Protein AF-A0A348PL74-F1 (afdb_monomer_lite)

Secondary structure (DSSP, 8-state):
----PPPPHHHHHHHHHHHHSS--SHHHHHHHHHHHHHSSTT-SS--GGGHHHHHHHHHHHHHHH---SHHHHHHHHHHHHHHHHHHHHHHHHHHHHHHHHSPPEEEEEEEE-TTSTTSEEEEEEE-----SS-HHHHTTHHHHHHHHHHHHHHHHHHHHHHHHHHTT--

Foldseek 3Di:
DDDPDDDDPVRVVVVVVVVPDDDDDPVRVVVVVVCLCPDALNDPDQDPVCVVVLVVQLVVLCVVLVDDDPLLSVLSSLLSSLVVSLVRLVLLVVLLVQCVVWPFDKDWDPQADPPDPVRTDIDTPGRTDDGPDDVVVNVVNDPVSVVVNVVSVVSNVVSVVVSCVVVVHD

Structure (mmCIF, N/CA/C/O backbone):
data_AF-A0A348PL74-F1
#
_entry.id   AF-A0A348PL74-F1
#
loop_
_atom_site.group_PDB
_atom_site.id
_atom_site.type_symbol
_atom_site.label_atom_id
_atom_site.label_alt_id
_atom_site.label_comp_id
_atom_site.label_asym_id
_atom_site.label_entity_id
_atom_site.label_seq_id
_atom_site.pdbx_PDB_ins_code
_atom_site.Cartn_x
_atom_site.Cartn_y
_atom_site.Cartn_z
_atom_site.occupancy
_atom_site.B_iso_or_equiv
_atom_site.auth_seq_id
_atom_site.auth_comp_id
_atom_site.auth_asym_id
_atom_site.auth_atom_id
_atom_site.pdbx_PDB_model_num
ATOM 1 N N . MET A 1 1 ? -19.083 40.963 -11.248 1.00 42.94 1 MET A N 1
ATOM 2 C CA . MET A 1 1 ? -18.309 40.091 -12.160 1.00 42.94 1 MET A CA 1
ATOM 3 C C . MET A 1 1 ? -17.023 39.712 -11.439 1.00 42.94 1 MET A C 1
ATOM 5 O O . MET A 1 1 ? -16.174 40.578 -11.271 1.00 42.94 1 MET A O 1
ATOM 9 N N . SER A 1 2 ? -16.930 38.497 -10.884 1.00 45.81 2 SER A N 1
ATOM 10 C CA . SER A 1 2 ? -15.729 38.064 -10.156 1.00 45.81 2 SER A CA 1
ATOM 11 C C . SER A 1 2 ? -14.587 37.834 -11.143 1.00 45.81 2 SER A C 1
ATOM 13 O O . SER A 1 2 ? -14.774 37.149 -12.149 1.00 45.81 2 SER A O 1
ATOM 15 N N . LYS A 1 3 ? -13.419 38.420 -10.863 1.00 53.16 3 LYS A N 1
ATOM 16 C CA . LYS A 1 3 ? -12.181 38.139 -11.592 1.00 53.16 3 LYS A CA 1
ATOM 17 C C . LYS A 1 3 ? -11.894 36.643 -11.480 1.00 53.16 3 LYS A C 1
ATOM 19 O O . LYS A 1 3 ? -11.822 36.114 -10.377 1.00 53.16 3 LYS A O 1
ATOM 24 N N . VAL A 1 4 ? -11.803 35.963 -12.617 1.00 58.22 4 VAL A N 1
ATOM 25 C CA . VAL A 1 4 ? -11.251 34.610 -12.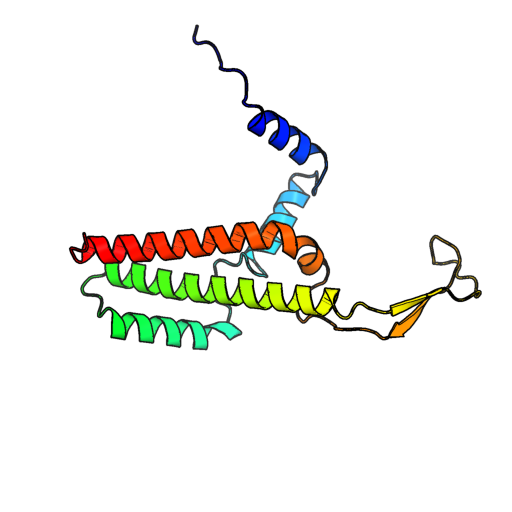673 1.00 58.22 4 VAL A CA 1
ATOM 26 C C . VAL A 1 4 ? -9.750 34.787 -12.497 1.00 58.22 4 VAL A C 1
ATOM 28 O O . VAL A 1 4 ? -9.111 35.390 -13.358 1.00 58.22 4 VAL A O 1
ATOM 31 N N . ASP A 1 5 ? -9.219 34.356 -11.356 1.00 70.56 5 ASP A N 1
ATOM 32 C CA . ASP A 1 5 ? -7.789 34.447 -11.072 1.00 70.56 5 ASP A CA 1
ATOM 33 C C . ASP A 1 5 ? -6.986 33.706 -12.146 1.00 70.56 5 ASP A C 1
ATOM 35 O O . ASP A 1 5 ? -7.355 32.611 -12.588 1.00 70.56 5 ASP A O 1
ATOM 39 N N . GLU A 1 6 ? -5.888 34.322 -12.589 1.00 73.88 6 GLU A N 1
ATOM 40 C CA . GLU A 1 6 ? -5.004 33.710 -13.574 1.00 73.88 6 GLU A CA 1
ATOM 41 C C . GLU A 1 6 ? -4.463 32.371 -13.046 1.00 73.88 6 GLU A C 1
ATOM 43 O O . GLU A 1 6 ? -4.043 32.272 -11.886 1.00 73.88 6 GLU A O 1
ATOM 48 N N . PRO A 1 7 ? -4.458 31.314 -13.879 1.00 77.81 7 PRO A N 1
ATOM 49 C CA . PRO A 1 7 ? -4.004 30.002 -13.454 1.00 77.81 7 PRO A CA 1
ATOM 50 C C . PRO A 1 7 ? -2.536 30.063 -13.024 1.00 77.81 7 PRO A C 1
ATOM 52 O O . PRO A 1 7 ? -1.684 30.597 -13.735 1.00 77.81 7 PRO A O 1
ATOM 55 N N . SER A 1 8 ? -2.228 29.473 -11.866 1.00 87.00 8 SER A N 1
ATOM 56 C CA . SER A 1 8 ? -0.870 29.479 -11.322 1.00 87.00 8 SER A CA 1
ATOM 57 C C . SER A 1 8 ? 0.139 28.853 -12.295 1.00 87.00 8 SER A C 1
ATOM 59 O O . SER A 1 8 ? -0.198 27.990 -13.113 1.00 87.00 8 SER A O 1
ATOM 61 N N . LYS A 1 9 ? 1.420 29.225 -12.164 1.00 83.12 9 LYS A N 1
ATOM 62 C CA . LYS A 1 9 ? 2.517 28.655 -12.972 1.00 83.12 9 LYS A CA 1
ATOM 63 C C . LYS A 1 9 ? 2.530 27.119 -12.943 1.00 83.12 9 LYS A C 1
ATOM 65 O O . LYS A 1 9 ? 2.830 26.485 -13.951 1.00 83.12 9 LYS A O 1
ATOM 70 N N . GLN A 1 10 ? 2.133 26.522 -11.817 1.00 71.44 10 GLN A N 1
ATOM 71 C CA . GLN A 1 10 ? 2.012 25.074 -11.655 1.00 71.44 10 GLN A CA 1
ATOM 72 C C . GLN A 1 10 ? 0.856 24.485 -12.484 1.00 71.44 10 GLN A C 1
ATOM 74 O O . GLN A 1 10 ? 1.015 23.430 -13.095 1.00 71.44 10 GLN A O 1
ATOM 79 N N . VAL A 1 11 ? -0.286 25.177 -12.576 1.00 79.62 11 VAL A N 1
ATOM 80 C CA . VAL A 1 11 ? -1.433 24.764 -13.409 1.00 79.62 11 VAL A CA 1
ATOM 81 C C . VAL A 1 11 ? -1.081 24.820 -14.895 1.00 79.62 11 VAL A C 1
ATOM 83 O O . VAL A 1 11 ? -1.415 23.897 -15.641 1.00 79.62 11 VAL A O 1
ATOM 86 N N . ILE A 1 12 ? -0.371 25.866 -15.323 1.00 86.94 12 ILE A N 1
ATOM 87 C CA . ILE A 1 12 ? 0.082 26.013 -16.713 1.00 86.94 12 ILE A CA 1
ATOM 88 C C . ILE A 1 12 ? 1.076 24.896 -17.067 1.00 86.94 12 ILE A C 1
ATOM 90 O O . ILE A 1 12 ? 0.897 24.216 -18.079 1.00 86.94 12 ILE A O 1
ATOM 94 N N . ALA A 1 13 ? 2.065 24.633 -16.206 1.00 75.88 13 ALA A N 1
ATOM 95 C CA . ALA A 1 13 ? 3.032 23.553 -16.403 1.00 75.88 13 ALA A CA 1
ATOM 96 C C . ALA A 1 13 ? 2.362 22.165 -16.454 1.00 75.88 13 ALA A C 1
ATOM 98 O O . ALA A 1 13 ? 2.647 21.375 -17.354 1.00 75.88 13 ALA A O 1
ATOM 99 N N . ASN A 1 14 ? 1.407 21.890 -15.558 1.00 73.44 14 ASN A N 1
ATOM 100 C CA . ASN A 1 14 ? 0.652 20.632 -15.550 1.00 73.44 14 ASN A CA 1
ATOM 101 C C . ASN A 1 14 ? -0.171 20.433 -16.833 1.00 73.44 14 ASN A C 1
ATOM 103 O O . ASN A 1 14 ? -0.206 19.323 -17.369 1.00 73.44 14 ASN A O 1
ATOM 107 N N . ARG A 1 15 ? -0.791 21.496 -17.369 1.00 78.50 15 ARG A N 1
ATOM 108 C CA . ARG A 1 15 ? -1.507 21.437 -18.658 1.00 78.50 15 ARG A CA 1
ATOM 109 C C . ARG A 1 15 ? -0.565 21.131 -19.821 1.00 78.50 15 ARG A C 1
ATOM 111 O O . ARG A 1 15 ? -0.875 20.260 -20.627 1.00 78.50 15 ARG A O 1
ATOM 118 N N . MET A 1 16 ? 0.588 21.796 -19.886 1.00 77.75 16 MET A N 1
ATOM 119 C CA . MET A 1 16 ? 1.567 21.585 -20.960 1.00 77.75 16 MET A CA 1
ATOM 120 C C . MET A 1 16 ? 2.199 20.189 -20.910 1.00 77.75 16 MET A C 1
ATOM 122 O O . MET A 1 16 ? 2.407 19.573 -21.954 1.00 77.75 16 MET A O 1
ATOM 126 N N . ASN A 1 17 ? 2.441 19.652 -19.714 1.00 72.94 17 ASN A N 1
ATOM 127 C CA . ASN A 1 17 ? 2.936 18.286 -19.542 1.00 72.94 17 ASN A CA 1
ATOM 128 C C . ASN A 1 17 ? 1.887 17.241 -19.956 1.00 72.94 17 ASN A C 1
ATOM 130 O O . ASN A 1 17 ? 2.230 16.251 -20.599 1.00 72.94 17 ASN A O 1
ATOM 134 N N . GLY A 1 18 ? 0.602 17.495 -19.684 1.00 63.56 18 GLY A N 1
ATOM 135 C CA . GLY A 1 18 ? -0.502 16.632 -20.120 1.00 63.56 18 GLY A CA 1
ATOM 136 C C . GLY A 1 18 ? -0.682 16.536 -21.642 1.00 63.56 18 GLY A C 1
ATOM 137 O O . GLY A 1 18 ? -1.290 15.580 -22.117 1.00 63.56 18 GLY A O 1
ATOM 138 N N . LEU A 1 19 ? -0.143 17.490 -22.412 1.00 68.62 19 LEU A N 1
ATOM 139 C CA . LEU A 1 19 ? -0.180 17.484 -23.882 1.00 68.62 19 LEU A CA 1
ATOM 140 C C . LEU A 1 19 ? 0.953 16.658 -24.515 1.00 68.62 19 LEU A C 1
ATOM 142 O O . LEU A 1 19 ? 0.837 16.250 -25.670 1.00 68.62 19 LEU A O 1
ATOM 146 N N . LYS A 1 20 ? 2.045 16.414 -23.778 1.00 66.94 20 LYS A N 1
ATOM 147 C CA . LYS A 1 20 ? 3.279 15.812 -24.309 1.00 66.94 20 LYS A CA 1
ATOM 148 C C . LYS A 1 20 ? 3.367 14.289 -24.150 1.00 66.94 20 LYS A C 1
ATOM 150 O O . LYS A 1 20 ? 4.270 13.696 -24.728 1.00 66.94 20 LYS A O 1
ATOM 155 N N . GLY A 1 21 ? 2.443 13.635 -23.438 1.00 69.19 21 GLY A N 1
ATOM 156 C CA . GLY A 1 21 ? 2.503 12.182 -23.227 1.00 69.19 21 GLY A CA 1
ATOM 157 C C . GLY A 1 21 ? 1.163 11.507 -22.920 1.00 69.19 21 GLY A C 1
ATOM 158 O O . GLY A 1 21 ? 0.221 12.137 -22.445 1.00 69.19 21 GLY A O 1
ATOM 159 N N . GLY A 1 22 ? 1.104 10.195 -23.174 1.00 63.94 22 GLY A N 1
ATOM 160 C CA . GLY A 1 22 ? -0.011 9.312 -22.812 1.00 63.94 22 GLY A CA 1
ATOM 161 C C . GLY A 1 22 ? -0.967 8.951 -23.955 1.00 63.94 22 GLY A C 1
ATOM 162 O O . GLY A 1 22 ? -0.962 9.552 -25.029 1.00 63.94 22 GLY A O 1
ATOM 163 N N . VAL A 1 23 ? -1.804 7.939 -23.707 1.00 65.69 23 VAL A N 1
ATOM 164 C CA . VAL A 1 23 ? -2.827 7.470 -24.653 1.00 65.69 23 VAL A CA 1
ATOM 165 C C . VAL A 1 23 ? -3.845 8.591 -24.897 1.00 65.69 23 VAL A C 1
ATOM 167 O O . VAL A 1 23 ? -4.388 9.158 -23.948 1.00 65.69 23 VAL A O 1
ATOM 170 N N . LYS A 1 24 ? -4.063 8.958 -26.167 1.00 74.25 24 LYS A N 1
ATOM 171 C CA . LYS A 1 24 ? -4.805 10.177 -26.552 1.00 74.25 24 LYS A CA 1
ATOM 172 C C . LYS A 1 24 ? -6.304 9.956 -26.749 1.00 74.25 24 LYS A C 1
ATOM 174 O O . LYS A 1 24 ? -7.067 10.916 -26.687 1.00 74.25 24 LYS A O 1
ATOM 179 N N . THR A 1 25 ? -6.729 8.712 -26.948 1.00 77.94 25 THR A N 1
ATOM 180 C CA . THR A 1 25 ? -8.140 8.363 -27.128 1.00 77.94 25 THR A CA 1
ATOM 181 C C . THR A 1 25 ? -8.825 8.155 -25.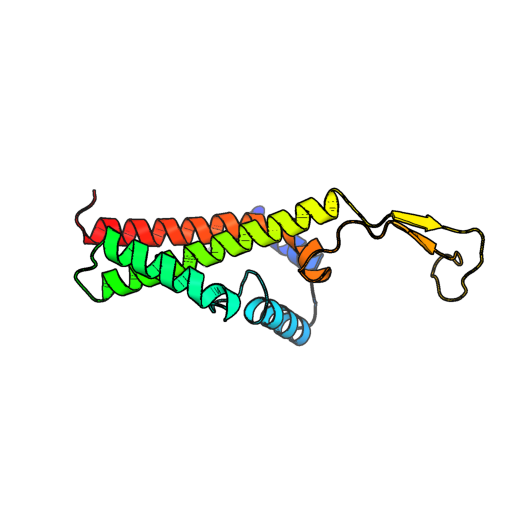778 1.00 77.94 25 THR A C 1
ATOM 183 O O . THR A 1 25 ? -8.212 7.686 -24.819 1.00 77.94 25 THR A O 1
ATOM 186 N N . ILE A 1 26 ? -10.110 8.509 -25.688 1.00 69.88 26 ILE A N 1
ATOM 187 C CA . ILE A 1 26 ? -10.933 8.298 -24.482 1.00 69.88 26 ILE A CA 1
ATOM 188 C C . ILE A 1 26 ? -11.014 6.799 -24.147 1.00 69.88 26 ILE A C 1
ATOM 190 O O . ILE A 1 26 ? -10.867 6.405 -22.987 1.00 69.88 26 ILE A O 1
ATOM 194 N N . GLU A 1 27 ? -11.161 5.963 -25.174 1.00 70.00 27 GLU A N 1
ATOM 195 C CA . GLU A 1 27 ? -11.161 4.500 -25.074 1.00 70.00 27 GLU A CA 1
ATOM 196 C C . GLU A 1 27 ? -9.809 3.973 -24.595 1.00 70.00 27 GLU A C 1
ATOM 198 O O . GLU A 1 27 ? -9.736 3.231 -23.619 1.00 70.00 27 GLU A O 1
ATOM 203 N N . GLY A 1 28 ? -8.714 4.430 -25.203 1.00 67.94 28 GLY A N 1
ATOM 204 C CA . GLY A 1 28 ? -7.375 3.997 -24.829 1.00 67.94 28 GLY A CA 1
ATOM 205 C C . GLY A 1 28 ? -6.952 4.473 -23.432 1.00 67.94 28 GLY A C 1
ATOM 206 O O . GLY A 1 28 ? -6.255 3.747 -22.723 1.00 67.94 28 GLY A O 1
ATOM 207 N N . LYS A 1 29 ? -7.423 5.645 -22.977 1.00 67.44 29 LYS A N 1
ATOM 208 C CA . LYS A 1 29 ? -7.283 6.076 -21.574 1.00 67.44 29 LYS A CA 1
ATOM 209 C C . LYS A 1 29 ? -8.074 5.182 -20.629 1.00 67.44 29 LYS A C 1
ATOM 211 O O . LYS A 1 29 ? -7.540 4.804 -19.590 1.00 67.44 29 LYS A O 1
ATOM 216 N N . SER A 1 30 ? -9.310 4.830 -20.981 1.00 63.75 30 SER A N 1
ATOM 217 C CA . SER A 1 30 ? -10.148 3.949 -20.160 1.00 63.75 30 SER A CA 1
ATOM 218 C C . SER A 1 30 ? -9.514 2.568 -20.016 1.00 63.75 30 SER A C 1
ATOM 220 O O . SER A 1 30 ? -9.325 2.111 -18.890 1.00 63.75 30 SER A O 1
ATOM 222 N N . ILE A 1 31 ? -9.060 1.971 -21.121 1.00 62.62 31 ILE A N 1
ATOM 223 C CA . ILE A 1 31 ? -8.353 0.682 -21.148 1.00 62.62 31 ILE A CA 1
ATOM 224 C C . ILE A 1 31 ? -7.053 0.755 -20.333 1.00 62.62 31 ILE A C 1
ATOM 226 O O . ILE A 1 31 ? -6.837 -0.055 -19.433 1.00 62.62 31 ILE A O 1
ATOM 230 N N . SER A 1 32 ? -6.220 1.780 -20.552 1.00 62.06 32 SER A N 1
ATOM 231 C CA . SER A 1 32 ? -4.984 1.960 -19.777 1.00 62.06 32 SER A CA 1
ATOM 232 C C . SER A 1 32 ? -5.245 2.190 -18.280 1.00 62.06 32 SER A C 1
ATOM 234 O O . SER A 1 32 ? -4.403 1.817 -17.466 1.00 62.06 32 SER A O 1
ATOM 236 N N . SER A 1 33 ? -6.374 2.804 -17.904 1.00 57.75 33 SER A N 1
ATOM 237 C CA . SER A 1 33 ? -6.754 3.033 -16.501 1.00 57.75 33 SER A CA 1
ATOM 238 C C . SER A 1 33 ? -7.308 1.781 -15.818 1.00 57.75 33 SER A C 1
ATOM 240 O O . SER A 1 33 ? -7.140 1.613 -14.611 1.00 57.75 33 SER A O 1
ATOM 242 N N . LEU A 1 34 ? -7.948 0.897 -16.587 1.00 55.22 34 LEU A N 1
ATOM 243 C CA . LEU A 1 34 ? -8.438 -0.395 -16.120 1.00 55.22 34 LEU A CA 1
ATOM 244 C C . LEU A 1 34 ? -7.272 -1.349 -15.858 1.00 55.22 34 LEU A C 1
ATOM 246 O O . LEU A 1 34 ? -7.263 -1.990 -14.814 1.00 55.22 34 LEU A O 1
ATOM 250 N N . ASN A 1 35 ? -6.238 -1.354 -16.704 1.00 52.50 35 ASN A N 1
ATOM 251 C CA . ASN A 1 35 ? -5.056 -2.200 -16.500 1.00 52.50 35 ASN A CA 1
ATOM 252 C C . ASN A 1 35 ? -4.394 -1.965 -15.133 1.00 52.50 35 ASN A C 1
ATOM 254 O O . ASN A 1 35 ? -4.151 -2.921 -14.407 1.00 52.50 35 ASN A O 1
ATOM 258 N N . ALA A 1 36 ? -4.223 -0.699 -14.740 1.00 52.16 36 ALA A N 1
ATOM 259 C CA . ALA A 1 36 ? -3.699 -0.318 -13.427 1.00 52.16 36 ALA A CA 1
ATOM 260 C C . ALA A 1 36 ? -4.582 -0.792 -12.253 1.00 52.16 36 ALA A C 1
ATOM 262 O O . ALA A 1 36 ? -4.076 -1.114 -11.184 1.00 52.16 36 ALA A O 1
ATOM 263 N N . LYS A 1 37 ? -5.908 -0.821 -12.434 1.00 53.12 37 LYS A N 1
ATOM 264 C CA . LYS A 1 37 ? -6.862 -1.235 -11.391 1.00 53.12 37 LYS A CA 1
ATOM 265 C C . LYS A 1 37 ? -6.970 -2.754 -11.245 1.00 53.12 37 LYS A C 1
ATOM 267 O O . LYS A 1 37 ? -7.350 -3.215 -10.172 1.00 53.12 37 LYS A O 1
ATOM 272 N N . VAL A 1 38 ? -6.687 -3.510 -12.308 1.00 51.62 38 VAL A N 1
ATOM 273 C CA . VAL A 1 38 ? -6.874 -4.970 -12.349 1.00 51.62 38 VAL A CA 1
ATOM 274 C C . VAL A 1 38 ? -5.581 -5.717 -11.998 1.00 51.62 38 VAL A C 1
ATOM 276 O O . VAL A 1 38 ? -5.639 -6.710 -11.271 1.00 51.62 38 VAL A O 1
ATOM 279 N N . HIS A 1 39 ? -4.419 -5.234 -12.448 1.00 56.66 39 HIS A N 1
ATOM 280 C CA . HIS A 1 39 ? -3.121 -5.860 -12.188 1.00 56.66 39 HIS A CA 1
ATOM 281 C C . HIS A 1 39 ? -2.069 -4.808 -11.806 1.00 56.66 39 HIS A C 1
ATOM 283 O O . HIS A 1 39 ? -2.058 -3.697 -12.334 1.00 56.66 39 HIS A O 1
ATOM 289 N N . GLY A 1 40 ? -1.207 -5.160 -10.852 1.00 65.19 40 GLY A N 1
ATOM 290 C CA . GLY A 1 40 ? -0.091 -4.324 -10.415 1.00 65.19 40 GLY A CA 1
ATOM 291 C C . GLY A 1 40 ? -0.327 -3.545 -9.118 1.00 65.19 40 GLY A C 1
ATOM 292 O O . GLY A 1 40 ? -1.330 -3.688 -8.417 1.00 65.19 40 GLY A O 1
ATOM 293 N N . ILE A 1 41 ? 0.641 -2.693 -8.802 1.00 66.44 41 ILE A N 1
ATOM 294 C CA . ILE A 1 41 ? 0.759 -1.907 -7.563 1.00 66.44 41 ILE A CA 1
ATOM 295 C C . ILE A 1 41 ? -0.475 -1.036 -7.208 1.00 66.44 41 ILE A C 1
ATOM 297 O O . ILE A 1 41 ? -0.688 -0.742 -6.033 1.00 66.44 41 ILE A O 1
ATOM 301 N N . PHE A 1 42 ? -1.328 -0.649 -8.177 1.00 65.69 42 PHE A N 1
ATOM 302 C CA . PHE A 1 42 ? -2.550 0.162 -7.941 1.00 65.69 42 PHE A CA 1
ATOM 303 C C . PHE A 1 42 ? -3.812 -0.653 -7.688 1.00 65.69 42 PHE A C 1
ATOM 305 O O . PHE A 1 42 ? -4.894 -0.083 -7.516 1.00 65.69 42 PHE A O 1
ATOM 312 N N . SER A 1 43 ? -3.676 -1.972 -7.658 1.00 77.38 43 SER A N 1
ATOM 313 C CA . SER A 1 43 ? -4.759 -2.868 -7.307 1.00 77.38 43 SER A CA 1
ATOM 314 C C . SER A 1 43 ? -5.335 -2.507 -5.935 1.00 77.38 43 SER A C 1
ATOM 316 O O . SER A 1 43 ? -4.622 -2.416 -4.930 1.00 77.38 43 SER A O 1
ATOM 318 N N . LEU A 1 44 ? -6.654 -2.306 -5.900 1.00 80.19 44 LEU A N 1
ATOM 319 C CA . LEU A 1 44 ? -7.414 -2.078 -4.669 1.00 80.19 44 LEU A CA 1
ATOM 320 C C . LEU A 1 44 ? -7.881 -3.387 -4.012 1.00 80.19 44 LEU A C 1
ATOM 322 O O . LEU A 1 44 ? -8.620 -3.341 -3.034 1.00 80.19 44 LEU A O 1
ATOM 326 N N . ARG A 1 45 ? -7.467 -4.539 -4.550 1.00 85.50 45 ARG A N 1
ATOM 327 C CA . ARG A 1 45 ? -7.733 -5.868 -3.990 1.00 85.50 45 ARG A CA 1
ATOM 328 C C . ARG A 1 45 ? -6.457 -6.458 -3.408 1.00 85.50 45 ARG A C 1
ATOM 330 O O . ARG A 1 45 ? -5.376 -6.142 -3.901 1.00 85.50 45 ARG A O 1
ATOM 337 N N . ILE A 1 46 ? -6.591 -7.319 -2.408 1.00 90.12 46 ILE A N 1
ATOM 338 C CA . ILE A 1 46 ? -5.547 -8.267 -2.001 1.00 90.12 46 ILE A CA 1
ATOM 339 C C . ILE A 1 46 ? -5.539 -9.404 -3.028 1.00 90.12 46 ILE A C 1
ATOM 341 O O . ILE A 1 46 ? -6.609 -9.879 -3.417 1.00 90.12 46 ILE A O 1
ATOM 345 N N . PHE A 1 47 ? -4.368 -9.764 -3.551 1.00 88.19 47 PHE A N 1
ATOM 346 C CA . PHE A 1 47 ? -4.249 -10.899 -4.465 1.00 88.19 47 PHE A CA 1
ATOM 347 C C . PHE A 1 47 ? -4.191 -12.217 -3.669 1.00 88.19 47 PHE A C 1
ATOM 349 O O . PHE A 1 47 ? -3.770 -12.192 -2.512 1.00 88.19 47 PHE A O 1
ATOM 356 N N . PRO A 1 48 ? -4.600 -13.362 -4.247 1.00 89.50 48 PRO A N 1
ATOM 357 C CA . PRO A 1 48 ? -4.561 -14.651 -3.549 1.00 89.50 48 PRO A CA 1
ATOM 358 C C . PRO A 1 48 ? -3.188 -14.993 -2.951 1.00 89.50 48 PRO A C 1
ATOM 360 O O . PRO A 1 48 ? -3.103 -15.546 -1.861 1.00 89.50 48 PRO A O 1
ATOM 363 N N . GLU A 1 49 ? -2.105 -14.611 -3.627 1.00 87.62 49 GLU A N 1
ATOM 364 C CA . GLU A 1 49 ? -0.728 -14.852 -3.186 1.00 87.62 49 GLU A CA 1
ATOM 365 C C . GLU A 1 49 ? -0.334 -14.009 -1.959 1.00 87.62 49 GLU A C 1
ATOM 367 O O . GLU A 1 49 ? 0.617 -14.335 -1.255 1.00 87.62 49 GLU A O 1
ATOM 372 N N . GLU A 1 50 ? -1.073 -12.935 -1.685 1.00 91.88 50 GLU A N 1
ATOM 373 C CA . GLU A 1 50 ? -0.836 -12.001 -0.580 1.00 91.88 50 GLU A CA 1
ATOM 374 C C . GLU A 1 50 ? -1.808 -12.218 0.585 1.00 91.88 50 GLU A C 1
ATOM 376 O O . GLU A 1 50 ? -1.661 -11.592 1.633 1.00 91.88 50 GLU A O 1
ATOM 381 N N . GLU A 1 51 ? -2.823 -13.070 0.420 1.00 94.12 51 GLU A N 1
ATOM 382 C CA . GLU A 1 51 ? -3.893 -13.252 1.404 1.00 94.12 51 GLU A CA 1
ATOM 383 C C . GLU A 1 51 ? -3.348 -13.726 2.755 1.00 94.12 51 GLU A C 1
ATOM 385 O O . GLU A 1 51 ? -3.722 -13.192 3.799 1.00 94.12 51 GLU A O 1
ATOM 390 N N . ALA A 1 52 ? -2.410 -14.675 2.741 1.00 96.12 52 ALA A N 1
ATOM 391 C CA . ALA A 1 52 ? -1.779 -15.178 3.958 1.00 96.12 52 ALA A CA 1
ATOM 392 C C . ALA A 1 52 ? -1.029 -14.071 4.723 1.00 96.12 52 ALA A C 1
ATOM 394 O O . ALA A 1 52 ? -1.177 -13.949 5.940 1.00 96.12 52 ALA A O 1
ATOM 395 N N . GLU A 1 53 ? -0.275 -13.240 4.003 1.00 96.25 53 GLU A N 1
ATOM 396 C CA . GLU A 1 53 ? 0.478 -12.116 4.565 1.00 96.25 53 GLU A CA 1
ATOM 397 C C . GLU A 1 53 ? -0.471 -11.040 5.111 1.00 96.25 53 GLU A C 1
ATOM 399 O O . GLU A 1 53 ? -0.329 -10.590 6.248 1.00 96.25 53 GLU A O 1
ATOM 404 N N . PHE A 1 54 ? -1.509 -10.686 4.347 1.00 97.62 54 PHE A N 1
ATOM 405 C CA . PHE A 1 54 ? -2.550 -9.759 4.785 1.00 97.62 54 PHE A CA 1
ATOM 406 C C . PHE A 1 54 ? -3.213 -10.221 6.089 1.00 97.62 54 PHE A C 1
ATOM 408 O O . PHE A 1 54 ? -3.352 -9.427 7.021 1.00 97.62 54 PHE A O 1
ATOM 415 N N . LEU A 1 55 ? -3.601 -11.497 6.178 1.00 98.06 55 LEU A N 1
ATOM 416 C CA . LEU A 1 55 ? -4.233 -12.060 7.372 1.00 98.06 55 LEU A CA 1
ATOM 417 C C . LEU A 1 55 ? -3.285 -12.060 8.575 1.00 98.06 55 LEU A C 1
ATOM 419 O O . LEU A 1 55 ? -3.724 -11.773 9.691 1.00 98.06 55 LEU A O 1
ATOM 423 N N . LEU A 1 56 ? -1.996 -12.339 8.362 1.00 98.31 56 LEU A N 1
ATOM 424 C CA . LEU A 1 56 ? -0.977 -12.285 9.410 1.00 98.31 56 LEU A CA 1
ATOM 425 C C . LEU A 1 56 ? -0.795 -10.862 9.951 1.00 98.31 56 LEU A C 1
ATOM 427 O O . LEU A 1 56 ? -0.817 -10.658 11.168 1.00 98.31 56 LEU A O 1
ATOM 431 N N . ILE A 1 57 ? -0.667 -9.874 9.064 1.00 98.38 57 ILE A N 1
ATOM 432 C CA . ILE A 1 57 ? -0.555 -8.459 9.438 1.00 98.38 57 ILE A CA 1
ATOM 433 C C . ILE A 1 57 ? -1.825 -8.005 10.160 1.00 98.38 57 ILE A C 1
ATOM 435 O O . ILE A 1 57 ? -1.752 -7.417 11.236 1.00 98.38 57 ILE A O 1
ATOM 439 N N . HIS A 1 58 ? -2.998 -8.306 9.600 1.00 98.44 58 HIS A N 1
ATOM 440 C CA . HIS A 1 58 ? -4.281 -7.931 10.185 1.00 98.44 58 HIS A CA 1
ATOM 441 C C . HIS A 1 58 ? -4.466 -8.523 11.582 1.00 98.44 58 HIS A C 1
ATOM 443 O O . HIS A 1 58 ? -4.896 -7.819 12.496 1.00 98.44 58 HIS A O 1
ATOM 449 N N . LYS A 1 59 ? -4.110 -9.799 11.767 1.00 98.50 59 LYS A N 1
ATOM 450 C CA . LYS A 1 59 ? -4.128 -10.447 13.079 1.00 98.50 59 LYS A CA 1
ATOM 451 C C . LYS A 1 59 ? -3.176 -9.750 14.046 1.00 98.50 59 LYS A C 1
ATOM 453 O O . LYS A 1 59 ? -3.601 -9.391 15.135 1.00 98.50 59 LYS A O 1
ATOM 458 N N . SER A 1 60 ? -1.938 -9.498 13.628 1.00 98.38 60 SER A N 1
ATOM 459 C CA . SER A 1 60 ? -0.926 -8.852 14.473 1.00 98.38 60 SER A CA 1
ATOM 460 C C . SER A 1 60 ? -1.377 -7.462 14.935 1.00 98.38 60 SER A C 1
ATOM 462 O O . SER A 1 60 ? -1.305 -7.154 16.119 1.00 98.38 60 SER A O 1
ATOM 464 N N . LEU A 1 61 ? -1.938 -6.659 14.025 1.00 97.88 61 LEU A N 1
ATOM 465 C CA . LEU A 1 61 ? -2.513 -5.351 14.351 1.00 97.88 61 LEU A CA 1
ATOM 466 C C . LEU A 1 61 ? -3.766 -5.474 15.231 1.00 97.88 61 LEU A C 1
ATOM 468 O O . LEU 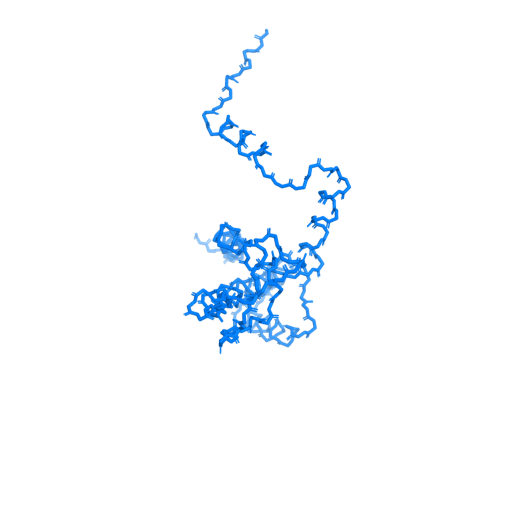A 1 61 ? -3.992 -4.655 16.116 1.00 97.88 61 LEU A O 1
ATOM 472 N N . THR A 1 62 ? -4.598 -6.492 15.016 1.00 98.19 62 THR A N 1
ATOM 473 C CA . THR A 1 62 ? -5.767 -6.739 15.873 1.00 98.19 62 THR A CA 1
ATOM 474 C C . THR A 1 62 ? -5.343 -7.084 17.297 1.00 98.19 62 THR A C 1
ATOM 476 O O . THR A 1 62 ? -5.942 -6.562 18.235 1.00 98.19 62 THR A O 1
ATOM 479 N N . ASP A 1 63 ? -4.309 -7.908 17.460 1.00 97.94 63 ASP A N 1
ATOM 480 C CA . ASP A 1 63 ? -3.769 -8.299 18.762 1.00 97.94 63 ASP A CA 1
ATOM 481 C C . ASP A 1 63 ? -3.111 -7.093 19.462 1.00 97.94 63 ASP A C 1
ATOM 483 O O . ASP A 1 63 ? -3.415 -6.809 20.622 1.00 97.94 63 ASP A O 1
ATOM 487 N N . GLU A 1 64 ? -2.284 -6.328 18.740 1.00 96.25 64 GLU A N 1
ATOM 488 C CA . GLU A 1 64 ? -1.591 -5.135 19.249 1.00 96.25 64 GLU A CA 1
ATOM 489 C C . GLU A 1 64 ? -2.566 -4.044 19.695 1.00 96.25 64 GLU A C 1
ATOM 491 O O . GLU A 1 64 ? -2.463 -3.502 20.798 1.00 96.25 64 GLU A O 1
ATOM 496 N N . PHE A 1 65 ? -3.534 -3.712 18.842 1.00 95.44 65 PHE A N 1
ATOM 497 C CA . PHE A 1 65 ? -4.434 -2.608 19.119 1.00 95.44 65 PHE A CA 1
ATOM 498 C C . PHE A 1 65 ? -5.649 -3.053 19.932 1.00 95.44 65 PHE A C 1
ATOM 500 O O . PHE A 1 65 ? -6.191 -2.232 20.662 1.00 95.44 65 PHE A O 1
ATOM 507 N N . SER A 1 66 ? -6.099 -4.304 19.870 1.00 96.25 66 SER A N 1
ATOM 508 C CA . SER A 1 66 ? -7.317 -4.760 20.560 1.00 96.25 66 SER A CA 1
ATOM 509 C C . SER A 1 66 ? -8.529 -3.842 20.272 1.00 96.25 66 SER A C 1
ATOM 511 O O . SER A 1 66 ? -8.983 -3.112 21.159 1.00 96.25 66 SER A O 1
ATOM 513 N N . PRO A 1 67 ? -9.035 -3.785 19.023 1.00 96.38 67 PRO A N 1
ATOM 514 C CA . PRO A 1 67 ? -10.060 -2.823 18.615 1.00 96.38 67 PRO A CA 1
ATOM 515 C C . PRO A 1 67 ? -11.406 -3.047 19.323 1.00 96.38 67 PRO A C 1
ATOM 517 O O . PRO A 1 67 ? -11.966 -4.144 19.284 1.00 96.38 67 PRO A O 1
ATOM 520 N N . GLN A 1 68 ? -11.963 -1.991 19.926 1.00 95.06 68 GLN A N 1
ATOM 521 C CA . GLN A 1 68 ? -13.145 -2.100 20.802 1.00 95.06 68 GLN A CA 1
ATOM 522 C C . GLN A 1 68 ? -14.485 -1.944 20.071 1.00 95.06 68 GLN A C 1
ATOM 524 O O . GLN A 1 68 ? -15.525 -2.401 20.542 1.00 95.06 68 GLN A O 1
ATOM 529 N N . ASN A 1 69 ? -14.484 -1.307 18.902 1.00 94.44 69 ASN A N 1
ATOM 530 C CA . ASN A 1 69 ? -15.692 -1.017 18.131 1.00 94.44 69 ASN A CA 1
ATOM 531 C C . ASN A 1 69 ? -15.484 -1.293 16.635 1.00 94.44 69 ASN A C 1
ATOM 533 O O . ASN A 1 69 ? -14.379 -1.576 16.174 1.00 94.44 69 ASN A O 1
ATOM 537 N N . LEU A 1 70 ? -16.576 -1.235 15.868 1.00 95.94 70 LEU A N 1
ATOM 538 C CA . LEU A 1 70 ? -16.548 -1.496 14.428 1.00 95.94 70 LEU A CA 1
ATOM 539 C C . LEU A 1 70 ? -15.629 -0.526 13.672 1.00 95.94 70 LEU A C 1
ATOM 541 O O . LEU A 1 70 ? -14.934 -0.950 12.755 1.00 95.94 70 LEU A O 1
ATOM 545 N N . VAL A 1 71 ? -15.606 0.753 14.054 1.00 96.50 71 VAL A N 1
ATOM 546 C CA . VAL A 1 71 ? -14.780 1.763 13.377 1.00 96.50 71 VAL A CA 1
ATOM 547 C C . VAL A 1 71 ? -13.302 1.427 13.541 1.00 96.50 71 VAL A C 1
ATOM 549 O O . VAL A 1 71 ? -12.575 1.405 12.554 1.00 96.50 71 VAL A O 1
ATOM 552 N N . GLU A 1 72 ? -12.868 1.081 14.752 1.00 96.44 72 GLU A N 1
ATOM 553 C CA . GLU A 1 72 ? -11.496 0.637 14.999 1.00 96.44 72 GLU A CA 1
ATOM 554 C C . GLU A 1 72 ? -11.151 -0.619 14.198 1.00 96.44 72 GLU A C 1
ATOM 556 O O . GLU A 1 72 ? -10.101 -0.650 13.569 1.00 96.44 72 GLU A O 1
ATOM 561 N N . LYS A 1 73 ? -12.045 -1.615 14.132 1.00 97.44 73 LYS A N 1
ATOM 562 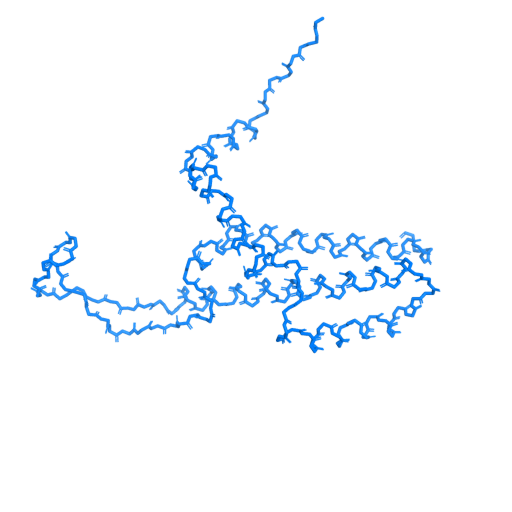C CA . LYS A 1 73 ? -11.825 -2.826 13.316 1.00 97.44 73 LYS A CA 1
ATOM 563 C C . LYS A 1 73 ? -11.607 -2.490 11.839 1.00 97.44 73 LYS A C 1
ATOM 565 O O . LYS A 1 73 ? -10.669 -2.991 11.231 1.00 97.44 73 LYS A O 1
ATOM 570 N N . VAL A 1 74 ? -12.417 -1.587 11.285 1.00 97.62 74 VAL A N 1
ATOM 571 C CA . VAL A 1 74 ? -12.261 -1.114 9.900 1.00 97.62 74 VAL A CA 1
ATOM 572 C C . VAL A 1 74 ? -10.940 -0.361 9.710 1.00 97.62 74 VAL A C 1
ATOM 574 O O . VAL A 1 74 ? -10.287 -0.514 8.679 1.00 97.62 74 VAL A O 1
ATOM 577 N N . LEU A 1 75 ? -10.517 0.453 10.683 1.00 97.25 75 LEU A N 1
ATOM 578 C CA . LEU A 1 75 ? -9.227 1.146 10.619 1.00 97.25 75 LEU A CA 1
ATOM 579 C C . LEU A 1 75 ? -8.052 0.159 10.678 1.00 97.25 75 LEU A C 1
ATOM 581 O O . LEU A 1 75 ? -7.096 0.331 9.928 1.00 97.25 75 LEU A O 1
ATOM 585 N N . ILE A 1 76 ? -8.138 -0.896 11.491 1.00 97.94 76 ILE A N 1
ATOM 586 C CA . ILE A 1 76 ? -7.133 -1.967 11.550 1.00 97.94 76 ILE A CA 1
ATOM 587 C C . ILE A 1 76 ? -7.038 -2.721 10.218 1.00 97.94 76 ILE A C 1
ATOM 589 O O . ILE A 1 76 ? -5.941 -2.881 9.683 1.00 97.94 76 ILE A O 1
ATOM 593 N N . GLU A 1 77 ? -8.170 -3.099 9.623 1.00 97.38 77 GLU A N 1
ATOM 594 C CA . GLU A 1 77 ? -8.213 -3.706 8.285 1.00 97.38 77 GLU A CA 1
ATOM 595 C C . GLU A 1 77 ? -7.567 -2.796 7.229 1.00 97.38 77 GLU A C 1
ATOM 597 O O . GLU A 1 77 ? -6.770 -3.236 6.397 1.00 97.38 77 GLU A O 1
ATOM 602 N N . ARG A 1 78 ? -7.843 -1.488 7.303 1.00 96.75 78 ARG A N 1
ATOM 603 C CA . ARG A 1 78 ? -7.229 -0.484 6.427 1.00 96.75 78 ARG A CA 1
ATOM 604 C C . ARG A 1 78 ? -5.724 -0.343 6.633 1.00 96.75 78 ARG A C 1
ATOM 606 O O . ARG A 1 78 ? -5.017 -0.174 5.640 1.00 96.75 78 ARG A O 1
ATOM 613 N N . LEU A 1 79 ? -5.234 -0.399 7.872 1.00 97.00 79 LEU A N 1
ATOM 614 C CA . LEU A 1 79 ? -3.797 -0.391 8.158 1.00 97.00 79 LEU A CA 1
ATOM 615 C C . LEU A 1 79 ? -3.127 -1.610 7.528 1.00 97.00 79 LEU A C 1
ATOM 617 O O . LEU A 1 79 ? -2.178 -1.435 6.767 1.00 97.00 79 LEU A O 1
ATOM 621 N N . ALA A 1 80 ? -3.671 -2.810 7.753 1.00 97.50 80 ALA A N 1
ATOM 622 C CA . ALA A 1 80 ? -3.151 -4.043 7.163 1.00 97.50 80 ALA A CA 1
ATOM 623 C C . ALA A 1 80 ? -3.097 -3.963 5.631 1.00 97.50 80 ALA A C 1
ATOM 625 O O . ALA A 1 80 ? -2.075 -4.258 5.013 1.00 97.50 80 ALA A O 1
ATOM 626 N N . PHE A 1 81 ? -4.171 -3.464 5.015 1.00 95.56 81 PHE A N 1
ATOM 627 C CA . PHE A 1 81 ? -4.225 -3.255 3.573 1.00 95.56 81 PHE A CA 1
ATOM 628 C C . PHE A 1 81 ? -3.131 -2.294 3.080 1.00 95.56 81 PHE A C 1
ATOM 630 O O . PHE A 1 81 ? -2.475 -2.559 2.073 1.00 95.56 81 PHE A O 1
ATOM 637 N N . HIS A 1 82 ? -2.908 -1.176 3.777 1.00 94.50 82 HIS A N 1
ATOM 638 C CA . HIS A 1 82 ? -1.862 -0.226 3.400 1.00 94.50 82 HIS A CA 1
ATOM 639 C C . HIS A 1 82 ? -0.449 -0.789 3.584 1.00 94.50 82 HIS A C 1
ATOM 641 O O . HIS A 1 82 ? 0.410 -0.465 2.768 1.00 94.50 82 HIS A O 1
ATOM 647 N N . VAL A 1 83 ? -0.213 -1.672 4.560 1.00 94.69 83 VAL A N 1
ATOM 648 C CA . VAL A 1 83 ? 1.067 -2.391 4.688 1.00 94.69 83 VAL A CA 1
ATOM 649 C C . VAL A 1 83 ? 1.338 -3.252 3.455 1.00 94.69 83 VAL A C 1
ATOM 651 O O . VAL A 1 83 ? 2.401 -3.113 2.854 1.00 94.69 83 VAL A O 1
ATOM 654 N N . VAL A 1 84 ? 0.363 -4.043 2.997 1.00 93.81 84 VAL A N 1
ATOM 655 C CA . VAL A 1 84 ? 0.513 -4.845 1.765 1.00 93.81 84 VAL A CA 1
ATOM 656 C C . VAL A 1 84 ? 0.771 -3.950 0.548 1.00 93.81 84 VAL A C 1
ATOM 658 O O . VAL A 1 84 ? 1.620 -4.247 -0.290 1.00 93.81 84 VAL A O 1
ATOM 661 N N . GLN A 1 85 ? 0.099 -2.797 0.455 1.00 89.75 85 GLN A N 1
ATOM 662 C CA . GLN A 1 85 ? 0.384 -1.837 -0.616 1.00 89.75 85 GLN A CA 1
ATOM 663 C C . GLN A 1 85 ? 1.825 -1.307 -0.571 1.00 89.75 85 GLN A C 1
ATOM 665 O O . GLN A 1 85 ? 2.430 -1.156 -1.631 1.00 89.75 85 GLN A O 1
ATOM 670 N N . MET A 1 86 ? 2.377 -1.035 0.616 1.00 89.94 86 MET A N 1
ATOM 671 C CA . MET A 1 86 ? 3.780 -0.629 0.762 1.00 89.94 86 MET A CA 1
ATOM 672 C C . MET A 1 86 ? 4.728 -1.762 0.359 1.00 89.94 86 MET A C 1
ATOM 674 O O . MET A 1 86 ? 5.654 -1.521 -0.409 1.00 89.94 86 MET A O 1
ATOM 678 N N . GLN A 1 87 ? 4.447 -3.005 0.767 1.00 90.88 87 GLN A N 1
ATOM 679 C CA . GLN A 1 87 ? 5.226 -4.181 0.359 1.00 90.88 87 GLN A CA 1
ATOM 680 C C . GLN A 1 87 ? 5.265 -4.342 -1.168 1.00 90.88 87 GLN A C 1
ATOM 682 O O . GLN A 1 87 ? 6.334 -4.587 -1.728 1.00 90.88 87 GLN A O 1
ATOM 687 N N . ARG A 1 88 ? 4.143 -4.113 -1.869 1.00 87.25 88 ARG A N 1
ATOM 688 C CA . ARG A 1 88 ? 4.133 -4.069 -3.342 1.00 87.25 88 ARG A CA 1
ATOM 689 C C . ARG A 1 88 ? 5.060 -2.980 -3.870 1.00 87.25 88 ARG A C 1
ATOM 691 O O . ARG A 1 88 ? 5.873 -3.252 -4.743 1.00 87.25 88 ARG A O 1
ATOM 698 N N . VAL A 1 89 ? 4.964 -1.753 -3.354 1.00 85.12 89 VAL A N 1
ATOM 699 C CA . VAL A 1 89 ? 5.836 -0.646 -3.791 1.00 85.12 89 VAL A CA 1
ATOM 700 C C . VAL A 1 89 ? 7.308 -1.031 -3.662 1.00 85.12 89 VAL A C 1
ATOM 702 O O . VAL A 1 89 ? 8.063 -0.862 -4.622 1.00 85.12 89 VAL A O 1
ATOM 705 N N . SER A 1 90 ? 7.701 -1.611 -2.528 1.00 86.50 90 SER A N 1
ATOM 706 C CA . SER A 1 90 ? 9.069 -2.078 -2.301 1.00 86.50 90 SER A CA 1
ATOM 707 C C . SER A 1 90 ? 9.467 -3.200 -3.261 1.00 86.50 90 SER A C 1
ATOM 709 O O . SER A 1 90 ? 10.540 -3.122 -3.856 1.00 86.50 90 SER A O 1
ATOM 711 N N . PHE A 1 91 ? 8.602 -4.200 -3.463 1.00 85.81 91 PHE A N 1
ATOM 712 C CA . PHE A 1 91 ? 8.851 -5.307 -4.389 1.00 85.81 91 PHE A CA 1
ATOM 713 C C . PHE A 1 91 ? 9.118 -4.796 -5.804 1.00 85.81 91 PHE A C 1
ATOM 715 O O . PHE A 1 91 ? 10.190 -5.029 -6.354 1.00 85.81 91 PHE A O 1
ATOM 722 N N . PHE A 1 92 ? 8.197 -4.016 -6.370 1.00 80.94 92 PHE A N 1
ATOM 723 C CA . PHE A 1 92 ? 8.364 -3.525 -7.734 1.00 80.94 92 PHE A CA 1
ATOM 724 C C . PHE A 1 92 ? 9.544 -2.538 -7.864 1.00 80.94 92 PHE A C 1
ATOM 726 O O . PHE A 1 92 ? 10.193 -2.490 -8.908 1.00 80.94 92 PHE A O 1
ATOM 733 N N . THR A 1 93 ? 9.855 -1.758 -6.821 1.00 80.62 93 THR A N 1
ATOM 734 C CA . THR A 1 93 ? 11.059 -0.904 -6.806 1.00 80.62 93 THR A CA 1
ATOM 735 C C . THR A 1 93 ? 12.331 -1.749 -6.850 1.00 80.62 93 THR A C 1
ATOM 737 O O . THR A 1 93 ? 13.267 -1.409 -7.569 1.00 80.62 93 THR A O 1
ATOM 740 N N . ASN A 1 94 ? 12.370 -2.874 -6.136 1.00 85.25 94 ASN A N 1
ATOM 741 C CA . ASN A 1 94 ? 13.495 -3.800 -6.190 1.00 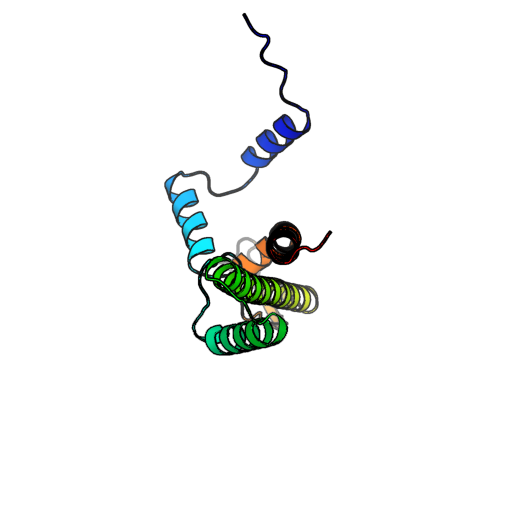85.25 94 ASN A CA 1
ATOM 742 C C . ASN A 1 94 ? 13.642 -4.446 -7.578 1.00 85.25 94 ASN A C 1
ATOM 744 O O . ASN A 1 94 ? 14.741 -4.441 -8.129 1.00 85.25 94 ASN A O 1
ATOM 748 N N . GLU A 1 95 ? 12.542 -4.918 -8.173 1.00 84.44 95 GLU A N 1
ATOM 749 C CA . GLU A 1 95 ? 12.532 -5.477 -9.535 1.00 84.44 95 GLU A CA 1
ATOM 750 C C . GLU A 1 95 ? 13.103 -4.484 -10.562 1.00 84.44 95 GLU A C 1
ATOM 752 O O . GLU A 1 95 ? 13.940 -4.847 -11.389 1.00 84.44 95 GLU A O 1
ATOM 757 N N . TYR A 1 96 ? 12.720 -3.204 -10.459 1.00 80.75 96 TYR A N 1
ATOM 758 C CA . TYR A 1 96 ? 13.281 -2.129 -11.283 1.00 80.75 96 TYR A CA 1
ATOM 759 C C . TYR A 1 96 ? 14.792 -1.987 -11.115 1.00 80.75 96 TYR A C 1
ATOM 761 O O . TYR A 1 96 ? 15.536 -1.930 -12.092 1.00 80.75 96 TYR A O 1
ATOM 769 N N . LEU A 1 97 ? 15.253 -1.875 -9.866 1.00 82.94 97 LEU A N 1
ATOM 770 C CA . LEU A 1 97 ? 16.657 -1.611 -9.572 1.00 82.94 97 LEU A CA 1
ATOM 771 C C . LEU A 1 97 ? 17.537 -2.772 -10.032 1.00 82.94 97 LEU A C 1
ATOM 773 O O . LEU A 1 97 ? 18.616 -2.532 -10.573 1.00 82.94 97 LEU A O 1
ATOM 777 N N . LEU A 1 98 ? 17.071 -4.012 -9.862 1.00 85.50 98 LEU A N 1
ATOM 778 C CA . LEU A 1 98 ? 17.753 -5.200 -10.371 1.00 85.50 98 LEU A CA 1
ATOM 779 C C . LEU A 1 98 ? 17.816 -5.198 -11.902 1.00 85.50 98 LEU A C 1
ATOM 781 O O . LEU A 1 98 ? 18.891 -5.436 -12.453 1.00 85.50 98 LEU A O 1
ATOM 785 N N . HIS A 1 99 ? 16.719 -4.843 -12.578 1.00 82.69 99 HIS A N 1
ATOM 786 C CA . HIS A 1 99 ? 16.682 -4.708 -14.035 1.00 82.69 99 HIS A CA 1
ATOM 787 C C . HIS A 1 99 ? 17.675 -3.658 -14.549 1.00 82.69 99 HIS A C 1
ATOM 789 O O . HIS A 1 99 ? 18.480 -3.938 -15.433 1.00 82.69 99 HIS A O 1
ATOM 795 N N . CYS A 1 100 ? 17.673 -2.458 -13.962 1.00 80.88 100 CYS A N 1
ATOM 796 C CA . CYS A 1 100 ? 18.592 -1.391 -14.357 1.00 80.88 100 CYS A CA 1
ATOM 797 C C . CYS A 1 100 ? 20.055 -1.723 -14.053 1.00 80.88 100 CYS A C 1
ATOM 799 O O . CYS A 1 100 ? 20.948 -1.256 -14.758 1.00 80.88 100 CYS A O 1
ATOM 801 N N . ARG A 1 101 ? 20.314 -2.486 -12.985 1.00 85.25 101 ARG A N 1
ATOM 802 C CA . ARG A 1 101 ? 21.670 -2.868 -12.582 1.00 85.25 101 ARG A CA 1
ATOM 803 C C . ARG A 1 101 ? 22.242 -3.994 -13.439 1.00 85.25 101 ARG A C 1
ATOM 805 O O . ARG A 1 101 ? 23.459 -4.047 -13.592 1.00 85.25 101 ARG A O 1
ATOM 812 N N . ASN A 1 102 ? 21.397 -4.875 -13.968 1.00 86.12 102 ASN A N 1
ATOM 813 C CA . ASN A 1 102 ? 21.804 -5.978 -14.831 1.00 86.12 102 ASN A CA 1
ATOM 814 C C . ASN A 1 102 ? 20.973 -5.991 -16.127 1.00 86.12 102 ASN A C 1
ATOM 816 O O . ASN A 1 102 ? 20.139 -6.883 -16.306 1.00 86.12 102 ASN A O 1
ATOM 820 N N . PRO A 1 103 ? 21.141 -4.982 -17.002 1.00 81.69 103 PRO A N 1
ATOM 821 C CA . PRO A 1 103 ? 20.359 -4.888 -18.222 1.00 81.69 103 PRO A CA 1
ATOM 822 C C . PRO A 1 103 ? 20.786 -5.957 -19.229 1.00 81.69 103 PRO A C 1
ATOM 824 O O . PRO A 1 103 ? 21.941 -6.388 -19.258 1.00 81.69 103 PRO A O 1
ATOM 827 N N . LYS A 1 104 ? 19.851 -6.330 -20.102 1.00 81.88 104 LYS A N 1
ATOM 828 C CA . LYS A 1 104 ? 20.119 -7.184 -21.259 1.00 81.88 104 LYS A CA 1
ATOM 829 C C . LYS A 1 104 ? 21.218 -6.571 -22.129 1.00 81.88 104 LYS A C 1
ATOM 831 O O . LYS A 1 104 ? 21.099 -5.426 -22.569 1.00 81.88 104 LYS A O 1
ATOM 836 N N . GLN A 1 105 ? 22.268 -7.341 -22.392 1.00 78.56 105 GLN A N 1
ATOM 837 C CA . GLN A 1 105 ? 23.383 -6.937 -23.240 1.00 78.56 105 GLN A CA 1
ATOM 838 C C . GLN A 1 105 ? 23.197 -7.512 -24.639 1.00 78.56 105 GLN A C 1
ATOM 840 O O . GLN A 1 105 ? 23.077 -8.723 -24.837 1.00 78.56 105 GLN A O 1
ATOM 845 N N . VAL A 1 106 ? 23.187 -6.619 -25.617 1.00 83.00 106 VAL A N 1
ATOM 846 C CA . VAL A 1 106 ? 22.976 -6.922 -27.030 1.00 83.00 106 VAL A CA 1
ATOM 847 C C . VAL A 1 106 ? 24.108 -6.311 -27.838 1.00 83.00 106 VAL A C 1
ATOM 849 O O . VAL A 1 106 ? 24.534 -5.191 -27.558 1.00 83.00 106 VAL A O 1
ATOM 852 N N . VAL A 1 107 ? 24.585 -7.042 -28.841 1.00 81.44 107 VAL A N 1
ATOM 853 C CA . VAL A 1 107 ? 25.584 -6.554 -29.793 1.00 81.44 107 VAL A CA 1
ATOM 854 C C . VAL A 1 107 ? 25.012 -6.602 -31.196 1.00 81.44 107 VAL A C 1
ATOM 856 O O . VAL A 1 107 ? 24.371 -7.571 -31.600 1.00 81.44 107 VAL A O 1
ATOM 859 N N . GLU A 1 108 ? 25.233 -5.517 -31.928 1.00 78.19 108 GLU A N 1
ATOM 860 C CA . GLU A 1 108 ? 24.927 -5.439 -33.348 1.00 78.19 108 GLU A CA 1
ATOM 861 C C . GLU A 1 108 ? 25.955 -6.269 -34.111 1.00 78.19 108 GLU A C 1
ATOM 863 O O . GLU A 1 108 ? 27.165 -6.057 -33.995 1.00 78.19 108 GLU A O 1
ATOM 868 N N . THR A 1 109 ? 25.477 -7.241 -34.877 1.00 72.88 109 THR A N 1
ATOM 869 C CA . THR A 1 109 ? 26.324 -8.002 -35.782 1.00 72.88 109 THR A CA 1
ATOM 870 C C . THR A 1 109 ? 26.315 -7.343 -37.156 1.00 72.88 109 THR A C 1
ATOM 872 O O . THR A 1 109 ? 25.357 -6.689 -37.566 1.00 72.88 109 THR A O 1
ATOM 875 N N . ASN A 1 110 ? 27.397 -7.541 -37.911 1.00 70.44 110 ASN A N 1
ATOM 876 C CA . ASN A 1 110 ? 27.500 -7.056 -39.292 1.00 70.44 110 ASN A CA 1
ATOM 877 C C . ASN A 1 110 ? 26.570 -7.814 -40.263 1.00 70.44 110 ASN A C 1
ATOM 879 O O . ASN A 1 110 ? 26.623 -7.579 -41.471 1.00 70.44 110 ASN A O 1
ATOM 883 N N . GLU A 1 111 ? 25.758 -8.751 -39.768 1.00 70.75 111 GLU A N 1
ATOM 884 C CA . GLU A 1 111 ? 24.775 -9.456 -40.577 1.00 70.75 111 GLU A CA 1
ATOM 885 C C . GLU A 1 111 ? 23.565 -8.563 -40.838 1.00 70.75 111 GLU A C 1
ATOM 887 O O . GLU A 1 111 ? 23.024 -7.935 -39.928 1.00 70.75 111 GLU A O 1
ATOM 892 N N . PHE A 1 112 ? 23.128 -8.518 -42.096 1.00 70.69 112 PHE A N 1
ATOM 893 C CA . PHE A 1 112 ? 22.049 -7.632 -42.498 1.00 70.69 112 PHE A CA 1
ATOM 894 C C . PHE A 1 112 ? 20.678 -8.269 -42.209 1.00 70.69 112 PHE A C 1
ATOM 896 O O . PHE A 1 112 ? 20.385 -9.354 -42.716 1.00 70.69 112 PHE A O 1
ATOM 903 N N . ASP A 1 113 ? 19.830 -7.606 -41.419 1.00 70.56 113 ASP A N 1
ATOM 904 C CA . ASP A 1 113 ? 18.463 -8.042 -41.113 1.00 70.56 113 ASP A CA 1
ATOM 905 C C . ASP A 1 113 ? 17.430 -7.145 -41.790 1.00 70.56 113 ASP A C 1
ATOM 907 O O . ASP A 1 113 ? 17.218 -6.000 -41.400 1.00 70.56 113 ASP A O 1
ATOM 911 N N . VAL A 1 114 ? 16.724 -7.688 -42.778 1.00 65.69 114 VAL A N 1
ATOM 912 C CA . VAL A 1 114 ? 15.669 -6.963 -43.504 1.00 65.69 114 VAL A CA 1
ATOM 913 C C . VAL A 1 114 ? 14.459 -6.629 -42.619 1.00 65.69 114 VAL A C 1
ATOM 915 O O . VAL A 1 114 ? 13.641 -5.793 -42.998 1.00 65.69 114 VAL A O 1
ATOM 918 N N . SER A 1 115 ? 14.319 -7.291 -41.464 1.00 68.50 115 SER A N 1
ATOM 919 C CA . SER A 1 115 ? 13.237 -7.058 -40.503 1.00 68.50 115 SER A CA 1
ATOM 920 C C . SER A 1 115 ? 13.559 -5.987 -39.453 1.00 68.50 115 SER A C 1
ATOM 922 O O . SER A 1 115 ? 12.638 -5.495 -38.797 1.00 68.50 115 SER A O 1
ATOM 924 N N . SER A 1 116 ? 14.829 -5.586 -39.307 1.00 66.62 116 SER A N 1
ATOM 925 C CA . SER A 1 116 ? 15.241 -4.553 -38.355 1.00 66.62 116 SER A CA 1
ATOM 926 C C . SER A 1 116 ? 15.275 -3.166 -39.011 1.00 66.62 116 SER A C 1
ATOM 928 O O . SER A 1 116 ? 15.598 -3.011 -40.187 1.00 66.62 116 SER A O 1
ATOM 930 N N . ILE A 1 117 ? 14.933 -2.120 -38.248 1.00 61.72 117 ILE A N 1
ATOM 931 C CA . ILE A 1 117 ? 14.822 -0.736 -38.761 1.00 61.72 117 ILE A CA 1
ATOM 932 C C . ILE A 1 117 ? 16.160 -0.217 -39.316 1.00 61.72 117 ILE A C 1
ATOM 934 O O . ILE A 1 117 ? 16.169 0.565 -40.265 1.00 61.72 117 ILE A O 1
ATOM 938 N N . LEU A 1 118 ? 17.281 -0.636 -38.723 1.00 66.12 118 LEU A N 1
ATOM 939 C CA . LEU A 1 118 ? 18.628 -0.211 -39.114 1.00 66.12 118 LEU A CA 1
ATOM 940 C C . LEU A 1 118 ? 19.326 -1.202 -40.055 1.00 66.12 118 LEU A C 1
ATOM 942 O O . LEU A 1 118 ? 20.426 -0.918 -40.518 1.00 66.12 118 LEU A O 1
ATOM 946 N N . GLY A 1 119 ? 18.696 -2.337 -40.365 1.00 64.06 119 GLY A N 1
ATOM 947 C CA . GLY A 1 119 ? 19.261 -3.337 -41.261 1.00 64.06 119 GLY A CA 1
ATOM 948 C C . GLY A 1 119 ? 20.336 -4.216 -40.630 1.00 64.06 119 GLY A C 1
ATOM 949 O O . GLY A 1 119 ? 20.910 -5.015 -41.347 1.00 64.06 119 GLY A O 1
ATOM 950 N N . PHE A 1 120 ? 20.625 -4.114 -39.331 1.00 69.81 120 PHE A N 1
ATOM 951 C CA . PHE A 1 120 ? 21.594 -4.974 -38.638 1.00 69.81 120 PHE A CA 1
ATOM 952 C C . PHE A 1 120 ? 20.880 -6.012 -37.775 1.00 69.81 120 PHE A C 1
ATOM 954 O O . PHE A 1 120 ? 19.849 -5.709 -37.162 1.00 69.81 120 PHE A O 1
ATOM 961 N N . ARG A 1 121 ? 21.421 -7.231 -37.718 1.00 71.06 121 ARG A N 1
ATOM 962 C CA . ARG A 1 121 ? 21.019 -8.240 -36.736 1.00 71.06 121 ARG A CA 1
ATOM 963 C C . ARG A 1 121 ? 21.559 -7.861 -35.366 1.00 71.06 121 ARG A C 1
ATOM 965 O O . ARG A 1 121 ? 22.652 -7.318 -35.234 1.00 71.06 121 ARG A O 1
ATOM 972 N N . THR A 1 122 ? 20.785 -8.162 -34.333 1.00 75.25 122 THR A N 1
ATOM 973 C CA . THR A 1 122 ? 21.204 -7.968 -32.946 1.00 75.25 122 THR A CA 1
ATOM 974 C C . THR A 1 122 ? 21.244 -9.320 -32.260 1.00 75.25 122 THR A C 1
ATOM 976 O O . THR A 1 122 ? 20.239 -10.030 -32.227 1.00 75.25 122 THR A O 1
ATOM 979 N N . GLU A 1 123 ? 22.396 -9.678 -31.709 1.00 77.00 123 GLU A N 1
ATOM 980 C CA . GLU A 1 123 ? 22.560 -10.897 -30.924 1.00 77.00 123 GLU A CA 1
ATOM 981 C C . GLU A 1 123 ? 22.588 -10.560 -29.439 1.00 77.00 123 GLU A C 1
ATOM 983 O O . GLU A 1 123 ? 23.232 -9.602 -29.003 1.00 77.00 123 GLU A O 1
ATOM 988 N N . VAL A 1 124 ? 21.860 -11.350 -28.653 1.00 81.81 124 VAL A N 1
ATOM 989 C CA . VAL A 1 124 ? 21.855 -11.222 -27.198 1.00 81.81 124 VAL A CA 1
ATOM 990 C C . VAL A 1 124 ? 23.069 -11.957 -26.652 1.00 81.81 124 VAL A C 1
ATOM 992 O O . VAL A 1 124 ? 23.165 -13.173 -26.794 1.00 81.81 124 VAL A O 1
ATOM 995 N N . ILE A 1 125 ? 23.982 -11.220 -26.023 1.00 83.56 125 ILE A N 1
ATOM 996 C CA . ILE A 1 125 ? 25.172 -11.793 -25.384 1.00 83.56 125 ILE A CA 1
ATOM 997 C C . ILE A 1 125 ? 24.835 -12.262 -23.974 1.00 83.56 125 ILE A C 1
ATOM 999 O O . ILE A 1 125 ? 25.248 -13.339 -23.551 1.00 83.56 125 ILE A O 1
ATOM 1003 N N . GLU A 1 126 ? 24.064 -11.455 -23.252 1.00 81.19 126 GLU A N 1
ATOM 1004 C CA . GLU A 1 126 ? 23.647 -11.763 -21.896 1.00 81.19 126 GLU A CA 1
ATOM 1005 C C . GLU A 1 126 ? 22.220 -11.270 -21.693 1.00 81.19 126 GLU A C 1
ATOM 1007 O O . GLU A 1 126 ? 21.895 -10.115 -21.969 1.00 81.19 126 GLU A O 1
ATOM 1012 N N . GLU A 1 127 ? 21.352 -12.158 -21.218 1.00 80.12 127 GLU A N 1
ATOM 1013 C CA . GLU A 1 127 ? 19.932 -11.846 -21.053 1.00 80.12 127 GLU A CA 1
ATOM 1014 C C . GLU A 1 127 ? 19.687 -10.839 -19.909 1.00 80.12 127 GLU A C 1
ATOM 1016 O O . GLU A 1 127 ? 18.674 -10.144 -19.903 1.00 80.12 127 GLU A O 1
ATOM 1021 N N . GLY A 1 128 ? 20.642 -10.700 -18.981 1.00 84.50 128 GLY A N 1
ATOM 1022 C CA . GLY A 1 128 ? 20.530 -9.826 -17.815 1.00 84.50 128 GLY A CA 1
ATOM 1023 C C . GLY A 1 128 ? 19.536 -10.352 -16.774 1.00 84.50 128 GLY A C 1
ATOM 1024 O O . GLY A 1 128 ? 19.163 -11.527 -16.762 1.00 84.50 128 GLY A O 1
ATOM 1025 N N . TYR A 1 129 ? 19.115 -9.483 -15.856 1.00 84.31 129 TYR A N 1
ATOM 1026 C CA . TYR A 1 129 ? 18.054 -9.798 -14.906 1.00 84.31 129 TYR A CA 1
ATOM 1027 C C . TYR A 1 129 ? 16.686 -9.649 -15.574 1.00 84.31 129 TYR A C 1
ATOM 1029 O O . TYR A 1 129 ? 16.324 -8.558 -16.022 1.00 84.31 129 TYR A O 1
ATOM 1037 N N . MET A 1 130 ? 15.925 -10.746 -15.585 1.00 78.44 130 MET A N 1
ATOM 1038 C CA . MET A 1 130 ? 14.536 -10.795 -16.035 1.00 78.44 130 MET A CA 1
ATOM 1039 C C . MET A 1 130 ? 13.588 -10.543 -14.858 1.00 78.44 130 MET A C 1
ATOM 1041 O O . MET A 1 130 ? 13.480 -11.393 -13.965 1.00 78.44 130 MET A O 1
ATOM 1045 N N . PRO A 1 131 ? 12.891 -9.402 -14.844 1.00 74.69 131 PRO A N 1
ATOM 1046 C CA . PRO A 1 131 ? 11.969 -9.069 -13.773 1.00 74.69 131 PRO A CA 1
ATOM 1047 C C . PRO A 1 131 ? 10.749 -9.984 -13.794 1.00 74.69 131 PRO A C 1
ATOM 1049 O O . PRO A 1 131 ? 10.290 -10.435 -14.842 1.00 74.69 131 PRO A O 1
ATOM 1052 N N . GLN A 1 132 ? 10.178 -10.218 -12.621 1.00 76.50 132 GLN A N 1
ATOM 1053 C CA . GLN A 1 132 ? 8.945 -10.986 -12.442 1.00 76.50 132 GLN A CA 1
ATOM 1054 C C . GLN A 1 132 ? 7.688 -10.178 -12.821 1.00 76.50 132 GLN A C 1
ATOM 1056 O O . GLN A 1 132 ? 6.566 -10.683 -12.776 1.00 76.50 132 GLN A O 1
ATOM 1061 N N . VAL A 1 133 ? 7.871 -8.909 -13.188 1.00 71.38 133 VAL A N 1
ATOM 1062 C CA . VAL A 1 133 ? 6.839 -7.930 -13.553 1.00 71.38 133 VAL A CA 1
ATOM 1063 C C . VAL A 1 133 ? 7.005 -7.510 -15.011 1.00 71.38 133 VAL A C 1
ATOM 1065 O O . 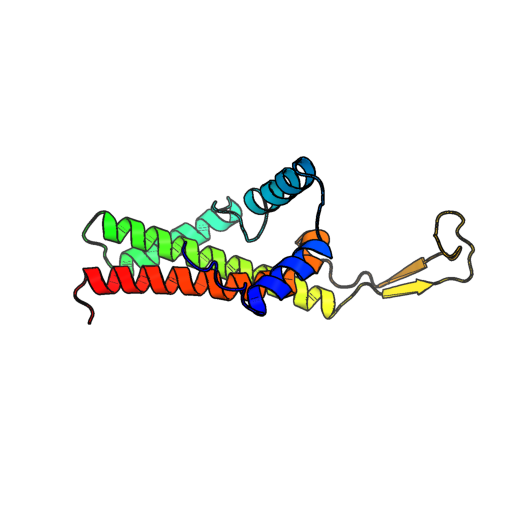VAL A 1 133 ? 8.104 -7.558 -15.553 1.00 71.38 133 VAL A O 1
ATOM 1068 N N . LYS A 1 134 ? 5.913 -7.135 -15.689 1.00 65.62 134 LYS A N 1
ATOM 1069 C CA . LYS A 1 134 ? 5.946 -6.907 -17.147 1.00 65.62 134 LYS A CA 1
ATOM 1070 C C . LYS A 1 134 ? 6.744 -5.648 -17.495 1.00 65.62 134 LYS A C 1
ATOM 1072 O O . LYS A 1 134 ? 6.502 -4.609 -16.892 1.00 65.62 134 LYS A O 1
ATOM 1077 N N . ASP A 1 135 ? 7.552 -5.676 -18.555 1.00 53.25 135 ASP A N 1
ATOM 1078 C CA . ASP A 1 135 ? 8.418 -4.557 -18.993 1.00 53.25 135 ASP A CA 1
ATOM 1079 C C . ASP A 1 135 ? 7.710 -3.189 -19.104 1.00 53.25 135 ASP A C 1
ATOM 1081 O O . ASP A 1 135 ? 8.248 -2.158 -18.707 1.00 53.25 135 ASP A O 1
ATOM 1085 N N . ALA A 1 136 ? 6.456 -3.157 -19.571 1.00 57.53 136 ALA A N 1
ATOM 1086 C CA . ALA A 1 136 ? 5.665 -1.920 -19.663 1.00 57.53 136 ALA A CA 1
ATOM 1087 C C . ALA A 1 136 ? 5.268 -1.327 -18.294 1.00 57.53 136 ALA A C 1
ATOM 1089 O O . ALA A 1 136 ? 4.919 -0.145 -18.190 1.00 57.53 136 ALA A O 1
ATOM 1090 N N . GLU A 1 137 ? 5.272 -2.148 -17.245 1.00 60.62 137 GLU A N 1
ATOM 1091 C CA . GLU A 1 137 ? 5.163 -1.695 -15.865 1.00 60.62 137 GLU A CA 1
ATOM 1092 C C . GLU A 1 137 ? 6.502 -1.074 -15.454 1.00 60.62 137 GLU A C 1
ATOM 1094 O O . GLU A 1 137 ? 6.465 0.002 -14.859 1.00 60.62 137 GLU A O 1
ATOM 1099 N N . ILE A 1 138 ? 7.635 -1.653 -15.894 1.00 59.59 138 ILE A N 1
ATOM 1100 C CA . ILE A 1 138 ? 9.026 -1.317 -15.522 1.00 59.59 138 ILE A CA 1
ATOM 1101 C C . ILE A 1 138 ? 9.480 0.101 -15.887 1.00 59.59 138 ILE A C 1
ATOM 1103 O O . ILE A 1 138 ? 10.044 0.833 -15.071 1.00 59.59 138 ILE A O 1
ATOM 1107 N N . GLU A 1 139 ? 9.166 0.556 -17.091 1.00 58.44 139 GLU A N 1
ATOM 1108 C CA . GLU A 1 139 ? 9.487 1.932 -17.497 1.00 58.44 139 GLU A CA 1
ATOM 1109 C C . GLU A 1 139 ? 8.578 2.972 -16.823 1.00 58.44 139 GLU A C 1
ATOM 1111 O O . GLU A 1 139 ? 8.956 4.127 -16.607 1.00 58.44 139 GLU A O 1
ATOM 1116 N N . ARG A 1 140 ? 7.363 2.568 -16.434 1.00 61.00 140 ARG A N 1
ATOM 1117 C CA . ARG A 1 140 ? 6.436 3.412 -15.670 1.00 61.00 140 ARG A CA 1
ATOM 1118 C C . ARG A 1 140 ? 6.829 3.539 -14.193 1.00 61.00 140 ARG A C 1
ATOM 1120 O O . ARG A 1 140 ? 6.259 4.407 -13.532 1.00 61.00 140 ARG A O 1
ATOM 1127 N N . LEU A 1 141 ? 7.767 2.731 -13.681 1.00 61.50 141 LEU A N 1
ATOM 1128 C CA . LEU A 1 141 ? 8.029 2.568 -12.244 1.00 61.50 141 LEU A CA 1
ATOM 1129 C C . LEU A 1 141 ? 8.563 3.846 -11.586 1.00 61.50 141 LEU A C 1
ATOM 1131 O O . LEU A 1 141 ? 7.982 4.290 -10.610 1.00 61.50 141 LEU A O 1
ATOM 1135 N N . LEU A 1 142 ? 9.601 4.512 -12.102 1.00 62.25 142 LEU A N 1
ATOM 1136 C CA . LEU A 1 142 ? 10.360 5.461 -11.265 1.00 62.25 142 LEU A CA 1
ATOM 1137 C C . LEU A 1 142 ? 9.545 6.671 -10.749 1.00 62.25 142 LEU A C 1
ATOM 1139 O O . LEU A 1 142 ? 9.465 6.926 -9.548 1.00 62.25 142 LEU A O 1
ATOM 1143 N N . SER A 1 143 ? 8.911 7.427 -11.652 1.00 64.06 143 SER A N 1
ATOM 1144 C CA . SER A 1 143 ? 8.166 8.645 -11.273 1.00 64.06 143 SER A CA 1
ATOM 1145 C C . SER A 1 143 ? 6.790 8.345 -10.680 1.00 64.06 143 SER A C 1
ATOM 1147 O O . SER A 1 143 ? 6.267 9.101 -9.857 1.00 64.06 143 SER A O 1
ATOM 1149 N N . LEU A 1 144 ? 6.188 7.236 -11.106 1.00 65.38 144 LEU A N 1
ATOM 1150 C CA . LEU A 1 144 ? 4.900 6.795 -10.612 1.00 65.38 144 LEU A CA 1
ATOM 1151 C C . LEU A 1 144 ? 5.080 6.284 -9.179 1.00 65.38 144 LEU A C 1
ATOM 1153 O O . LEU A 1 144 ? 4.349 6.711 -8.295 1.00 65.38 144 LEU A O 1
ATOM 1157 N N . TYR A 1 145 ? 6.087 5.457 -8.916 1.00 68.75 145 TYR A N 1
ATOM 1158 C CA . TYR A 1 145 ? 6.239 4.755 -7.642 1.00 68.75 145 TYR A CA 1
ATOM 1159 C C . TYR A 1 145 ? 6.599 5.655 -6.507 1.00 68.75 145 TYR A C 1
ATOM 1161 O O . TYR A 1 145 ? 5.940 5.567 -5.484 1.00 68.75 145 TYR A O 1
ATOM 1169 N N . HIS A 1 146 ? 7.518 6.589 -6.716 1.00 68.00 146 HIS A N 1
ATOM 1170 C CA . HIS A 1 146 ? 7.845 7.535 -5.665 1.00 68.00 146 HIS A CA 1
ATOM 1171 C C . HIS A 1 146 ? 6.614 8.360 -5.247 1.00 68.00 146 HIS A C 1
ATOM 1173 O O . HIS A 1 146 ? 6.339 8.560 -4.067 1.00 68.00 146 HIS A O 1
ATOM 1179 N N . ARG A 1 147 ? 5.760 8.741 -6.211 1.00 69.44 147 ARG A N 1
ATOM 1180 C CA . ARG A 1 147 ? 4.486 9.412 -5.907 1.00 69.44 147 ARG A CA 1
ATOM 1181 C C . ARG A 1 147 ? 3.515 8.506 -5.144 1.00 69.44 147 ARG A C 1
ATOM 1183 O O . ARG A 1 147 ? 2.708 9.001 -4.357 1.00 69.44 147 ARG A O 1
ATOM 1190 N N . TYR A 1 148 ? 3.534 7.204 -5.408 1.00 75.88 148 TYR A N 1
ATOM 1191 C CA . TYR A 1 148 ? 2.636 6.253 -4.762 1.00 75.88 148 TYR A CA 1
ATOM 1192 C C . TYR A 1 148 ? 3.129 5.769 -3.407 1.00 75.88 148 TYR A C 1
ATOM 1194 O O . TYR A 1 148 ? 2.285 5.601 -2.539 1.00 75.88 148 TYR A O 1
ATOM 1202 N N . GLU A 1 149 ? 4.431 5.633 -3.206 1.00 81.44 149 GLU A N 1
ATOM 1203 C CA . GLU A 1 149 ? 5.080 5.419 -1.915 1.00 81.44 149 GLU A CA 1
ATOM 1204 C C . GLU A 1 149 ? 4.595 6.483 -0.932 1.00 81.44 149 GLU A C 1
ATOM 1206 O O . GLU A 1 149 ? 3.832 6.182 -0.014 1.00 81.44 149 GLU A O 1
ATOM 1211 N N . THR A 1 150 ? 4.838 7.756 -1.262 1.00 85.62 150 THR A N 1
ATOM 1212 C CA . THR A 1 150 ? 4.368 8.888 -0.460 1.00 85.62 150 THR A CA 1
ATOM 1213 C C . THR A 1 150 ? 2.849 8.873 -0.276 1.00 85.62 150 THR A C 1
ATOM 1215 O O . THR A 1 150 ? 2.336 9.199 0.793 1.00 85.62 150 THR A O 1
ATOM 1218 N N . ALA A 1 151 ? 2.070 8.516 -1.302 1.00 85.75 151 ALA A N 1
ATOM 1219 C CA . ALA A 1 151 ? 0.613 8.500 -1.184 1.00 85.75 151 ALA A CA 1
ATOM 1220 C C . ALA A 1 151 ? 0.084 7.346 -0.313 1.00 85.75 151 ALA A C 1
ATOM 1222 O O . ALA A 1 151 ? -0.924 7.531 0.369 1.00 85.75 151 ALA A O 1
ATOM 1223 N N . VAL A 1 152 ? 0.697 6.160 -0.369 1.00 87.31 152 VAL A N 1
ATOM 1224 C CA . VAL A 1 152 ? 0.330 4.996 0.450 1.00 87.31 152 VAL A CA 1
ATOM 1225 C C . VAL A 1 152 ? 0.727 5.254 1.899 1.00 87.31 152 VAL A C 1
ATOM 1227 O O . VAL A 1 152 ? -0.129 5.114 2.768 1.00 87.31 152 VAL A O 1
ATOM 1230 N N . GLU A 1 153 ? 1.947 5.727 2.147 1.00 90.75 153 GLU A N 1
ATOM 1231 C CA . GLU A 1 153 ? 2.422 6.099 3.484 1.00 90.75 153 GLU A CA 1
ATOM 1232 C C . GLU A 1 153 ? 1.530 7.165 4.120 1.00 90.75 153 GLU A C 1
ATOM 1234 O O . GLU A 1 153 ? 1.044 6.999 5.235 1.00 90.75 153 GLU A O 1
ATOM 1239 N N . ASN A 1 154 ? 1.202 8.233 3.386 1.00 92.69 154 ASN A N 1
ATOM 1240 C CA . ASN A 1 154 ? 0.301 9.265 3.899 1.00 92.69 154 ASN A CA 1
ATOM 1241 C C . ASN A 1 154 ? -1.088 8.717 4.247 1.00 92.69 154 ASN A C 1
ATOM 1243 O O . ASN A 1 154 ? -1.705 9.160 5.217 1.00 92.69 154 ASN A O 1
ATOM 1247 N N . ARG A 1 155 ? -1.610 7.758 3.469 1.00 91.94 155 ARG A N 1
ATOM 1248 C CA . ARG A 1 155 ? -2.874 7.090 3.809 1.00 91.94 155 ARG A CA 1
ATOM 1249 C C . ARG A 1 155 ? -2.724 6.225 5.058 1.00 91.94 155 ARG A C 1
ATOM 1251 O O . ARG A 1 155 ? -3.601 6.299 5.913 1.00 91.94 155 ARG A O 1
ATOM 1258 N N . PHE A 1 156 ? -1.627 5.482 5.186 1.00 94.50 156 PHE A N 1
ATOM 1259 C CA . PHE A 1 156 ? -1.309 4.700 6.379 1.00 94.50 156 PHE A CA 1
ATOM 1260 C C . PHE A 1 156 ? -1.267 5.590 7.628 1.00 94.50 156 PHE A C 1
ATOM 1262 O O . PHE A 1 156 ? -2.050 5.377 8.552 1.00 94.50 156 PHE A O 1
ATOM 1269 N N . TYR A 1 157 ? -0.457 6.654 7.620 1.00 95.88 157 TYR A N 1
ATOM 1270 C CA . TYR A 1 157 ? -0.358 7.590 8.743 1.00 95.88 157 TYR A CA 1
ATOM 1271 C C . TYR A 1 157 ? -1.684 8.273 9.051 1.00 95.88 157 TYR A C 1
ATOM 1273 O O . TYR A 1 157 ? -2.032 8.450 10.214 1.00 95.88 157 TYR A O 1
ATOM 1281 N N . LYS A 1 158 ? -2.475 8.618 8.029 1.00 95.62 158 LYS A N 1
ATOM 1282 C CA . LYS A 1 158 ? -3.810 9.176 8.251 1.00 95.62 158 LYS A CA 1
ATOM 1283 C C . LYS A 1 158 ? -4.700 8.197 9.012 1.00 95.62 158 LYS A C 1
ATOM 1285 O O . LYS A 1 158 ? -5.350 8.615 9.963 1.00 95.62 158 LYS A O 1
ATOM 1290 N N . VAL A 1 159 ? -4.736 6.926 8.614 1.00 95.31 159 VAL A N 1
ATOM 1291 C CA . VAL A 1 159 ? -5.533 5.893 9.297 1.00 95.31 159 VAL A CA 1
ATOM 1292 C C . VAL A 1 159 ? -5.025 5.675 10.723 1.00 95.31 159 VAL A C 1
ATOM 1294 O O . VAL A 1 159 ? -5.834 5.664 11.649 1.00 95.31 159 VAL A O 1
ATOM 1297 N N . LEU A 1 160 ? -3.706 5.594 10.913 1.00 94.38 160 LEU A N 1
ATOM 1298 C CA . LEU A 1 160 ? -3.084 5.440 12.229 1.00 94.38 160 LEU A CA 1
ATOM 1299 C C . LEU A 1 160 ? -3.433 6.610 13.160 1.00 94.38 160 LEU A C 1
ATOM 1301 O O . LEU A 1 160 ? -3.836 6.401 14.300 1.00 94.38 160 LEU A O 1
ATOM 1305 N N . ASN A 1 161 ? -3.368 7.842 12.653 1.00 94.81 161 ASN A N 1
ATOM 1306 C CA . ASN A 1 161 ? -3.741 9.034 13.409 1.00 94.81 161 ASN A CA 1
ATOM 1307 C C . ASN A 1 161 ? -5.230 9.032 13.772 1.00 94.81 161 ASN A C 1
ATOM 1309 O O . ASN A 1 161 ? -5.575 9.364 14.899 1.00 94.81 161 ASN A O 1
ATOM 1313 N N . GLN A 1 162 ? -6.123 8.634 12.856 1.00 94.00 162 GLN A N 1
ATOM 1314 C CA . GLN A 1 162 ? -7.549 8.503 13.185 1.00 94.00 162 GLN A CA 1
ATOM 1315 C C . GLN A 1 162 ? -7.784 7.462 14.285 1.00 94.00 162 GLN A C 1
ATOM 1317 O O . GLN A 1 162 ? -8.583 7.702 15.187 1.00 94.00 162 GLN A O 1
ATOM 1322 N N . LEU A 1 163 ? -7.071 6.334 14.239 1.00 92.62 163 LEU A N 1
ATOM 1323 C CA . LEU A 1 163 ? -7.144 5.314 15.282 1.00 92.62 163 LEU A CA 1
ATOM 1324 C C . LEU A 1 163 ? -6.646 5.853 16.632 1.00 92.62 163 LEU A C 1
ATOM 1326 O O . LEU A 1 163 ? -7.298 5.635 17.649 1.00 92.62 163 LEU A O 1
ATOM 1330 N N . SER A 1 164 ? -5.534 6.592 16.633 1.00 90.94 164 SER A N 1
ATOM 1331 C CA . SER A 1 164 ? -4.989 7.247 17.829 1.00 90.94 164 SER A CA 1
ATOM 1332 C C . SER A 1 164 ? -5.980 8.247 18.438 1.00 90.94 164 SER A C 1
ATOM 1334 O O . SER A 1 164 ? -6.268 8.185 19.633 1.00 90.94 164 SER A O 1
ATOM 1336 N N . LEU A 1 165 ? -6.591 9.104 17.611 1.00 92.06 165 LEU A N 1
ATOM 1337 C CA . LEU A 1 165 ? -7.579 10.097 18.051 1.00 92.06 165 LEU A CA 1
ATOM 1338 C C . LEU A 1 165 ? -8.805 9.452 18.709 1.00 92.06 165 LEU A C 1
ATOM 1340 O O . LEU A 1 165 ? -9.261 9.917 19.751 1.00 92.06 165 LEU A O 1
ATOM 1344 N N . LEU A 1 166 ? -9.324 8.356 18.142 1.00 89.88 166 LEU A N 1
ATOM 1345 C CA . LEU A 1 166 ? -10.449 7.618 18.736 1.00 89.88 166 LEU A CA 1
ATOM 1346 C C . LEU A 1 166 ? -10.117 7.037 20.116 1.00 89.88 166 LEU A C 1
ATOM 1348 O O . LEU A 1 166 ? -11.015 6.817 20.924 1.00 89.88 166 LEU A O 1
ATOM 1352 N N . ARG A 1 167 ? -8.831 6.815 20.394 1.00 87.12 167 ARG A N 1
ATOM 1353 C CA . ARG A 1 167 ? -8.324 6.255 21.651 1.00 87.12 167 ARG A CA 1
ATOM 1354 C C . ARG A 1 167 ? -7.907 7.313 22.668 1.00 87.12 167 ARG A C 1
ATOM 1356 O O . ARG A 1 167 ? -7.346 6.967 23.701 1.00 87.12 167 ARG A O 1
ATOM 1363 N N . GLY A 1 168 ? -8.183 8.587 22.394 1.00 81.19 168 GLY A N 1
ATOM 1364 C CA . GLY A 1 168 ? -7.786 9.691 23.266 1.00 81.19 168 GLY A CA 1
ATOM 1365 C C . GLY A 1 168 ? -6.305 10.059 23.161 1.00 81.19 168 GLY A C 1
ATOM 1366 O O . GLY A 1 168 ? -5.777 10.687 24.077 1.00 81.19 168 GLY A O 1
ATOM 1367 N N . GLY A 1 169 ? -5.630 9.672 22.073 1.00 66.69 169 GLY A N 1
ATOM 1368 C CA . GLY A 1 169 ? -4.300 10.176 21.742 1.00 66.69 169 GLY A CA 1
ATOM 1369 C C . GLY A 1 169 ? -4.350 11.674 21.428 1.00 66.69 169 GLY A C 1
ATOM 1370 O O . GLY A 1 169 ? -5.216 12.109 20.667 1.00 66.69 169 GLY A O 1
ATOM 1371 N N . VAL A 1 170 ? -3.446 12.437 22.055 1.00 45.84 170 VAL A N 1
ATOM 1372 C CA . VAL A 1 170 ? -3.238 13.884 21.840 1.00 45.84 170 VAL A CA 1
ATOM 1373 C C . VAL A 1 170 ? -2.709 14.150 20.436 1.00 45.84 170 VAL A C 1
ATOM 1375 O O . VAL A 1 170 ? -1.780 13.420 20.020 1.00 45.84 170 VAL A O 1
#

pLDDT: mean 79.46, std 14.02, range [42.94, 98.5]

Sequence (170 aa):
MSKVDEPSKQVIANRMNGLKGGVKTIEGKSISSLNAKVHGIFSLRIFPEEEAEFLLIHKSLTDEFSPQNLVEKVLIERLAFHVVQMQRVSFFTNEYLLHCRNPKQVVETNEFDVSSILGFRTEVIEEGYMPQVKDAEIERLLSLYHRYETAVENRFYKVLNQLSLLRGGV

Radius of gyration: 22.88 Å; chains: 1; bounding box: 46×55×67 Å